Protein AF-A0A8B6DY32-F1 (afdb_monomer)

Organism: Mytilus galloprovincialis (NCBI:txid29158)

Nearest PDB structures (foldseek):
  6xa6-assembly2_A  TM=8.961E-01  e=1.010E-02  Homo sapiens
  2pkt-assembly1_A  TM=7.688E-01  e=8.868E-03  Homo sapiens
  4q2o-assembly3_E  TM=7.116E-01  e=1.151E-02  Homo sapiens
  4cn0-assembly1_A  TM=6.443E-01  e=8.308E-03  Homo sapiens
  3k1r-assembly1_A  TM=8.439E-01  e=6.282E-02  Homo sapiens

Foldseek 3Di:
DDDPDDDDQDFDDPDPPADQAWDWDDDPVVVGFIFTQDHDCPGSCVVSVHHGGHGDPDDDPCPPPPPPPDDPDDD

Radius of gyration: 17.15 Å; Cα contacts (8 Å, |Δi|>4): 87; chains: 1; bounding box: 57×32×27 Å

InterPro domains:
  IPR001478 PDZ domain [PF00595] (12-54)
  IPR036034 PDZ superfamily [G3DSA:2.30.42.10] (7-64)
  IPR036034 PDZ superfamily [SSF50156] (4-55)

Sequence (75 aa):
MAGSEITVCKLRRYDTGQPWGFKMQGGSEVGIPLQVAEVSPKSVAGKAGLQDGDLFATLTKLTSLTSHINTPGTR

Structure (mmCIF, N/CA/C/O backbone):
data_AF-A0A8B6DY32-F1
#
_entry.id   AF-A0A8B6DY32-F1
#
loop_
_atom_site.group_PDB
_atom_site.id
_atom_site.type_symbol
_atom_site.label_atom_id
_atom_site.label_alt_id
_atom_site.label_comp_id
_atom_site.label_asym_id
_atom_site.label_entity_id
_atom_site.label_seq_id
_atom_site.pdbx_PDB_ins_code
_atom_site.Cartn_x
_atom_site.Cartn_y
_atom_site.Cartn_z
_atom_site.occupancy
_atom_site.B_iso_or_equiv
_atom_site.auth_seq_id
_atom_site.auth_comp_id
_atom_site.auth_asym_id
_atom_site.auth_atom_id
_atom_site.pdbx_PDB_model_num
ATOM 1 N N . MET A 1 1 ? -16.790 -19.681 1.249 1.00 41.22 1 MET A N 1
ATOM 2 C CA . MET A 1 1 ? -16.491 -18.511 2.100 1.00 41.22 1 MET A CA 1
ATOM 3 C C . MET A 1 1 ? -14.999 -18.267 1.973 1.00 41.22 1 MET A C 1
ATOM 5 O O . MET A 1 1 ? -14.242 -19.113 2.428 1.00 41.22 1 MET A O 1
ATOM 9 N N . ALA A 1 2 ? -14.573 -17.251 1.219 1.00 48.09 2 ALA A N 1
ATOM 10 C CA . ALA A 1 2 ? -13.148 -16.974 1.043 1.00 48.09 2 ALA A CA 1
ATOM 11 C C . ALA A 1 2 ? -12.601 -16.448 2.377 1.00 48.09 2 ALA A C 1
ATOM 13 O O . ALA A 1 2 ? -13.122 -15.467 2.903 1.00 48.09 2 ALA A O 1
ATOM 14 N N . GLY A 1 3 ? -11.642 -17.159 2.969 1.00 54.47 3 GLY A N 1
ATOM 15 C CA . GLY A 1 3 ? -10.987 -16.711 4.193 1.00 54.47 3 GLY A CA 1
ATOM 16 C C . GLY A 1 3 ? -10.164 -15.461 3.905 1.00 54.47 3 GLY A C 1
ATOM 17 O O . GLY A 1 3 ? -9.461 -15.411 2.899 1.00 54.47 3 GLY A O 1
ATOM 18 N N . SER A 1 4 ? -10.265 -14.453 4.767 1.00 65.31 4 SER A N 1
ATOM 19 C CA . SER A 1 4 ? -9.411 -13.269 4.698 1.00 65.31 4 SER A CA 1
ATOM 20 C C . SER A 1 4 ? -7.973 -13.676 5.030 1.00 65.31 4 SER A C 1
ATOM 22 O O . SER A 1 4 ? -7.633 -13.863 6.197 1.00 65.31 4 SER A O 1
ATOM 24 N N . GLU A 1 5 ? -7.138 -13.865 4.011 1.00 79.50 5 GLU A N 1
ATOM 25 C CA . GLU A 1 5 ? -5.714 -14.150 4.182 1.00 79.50 5 GLU A CA 1
ATOM 26 C C . GLU A 1 5 ? -4.930 -12.841 4.317 1.00 79.50 5 GLU 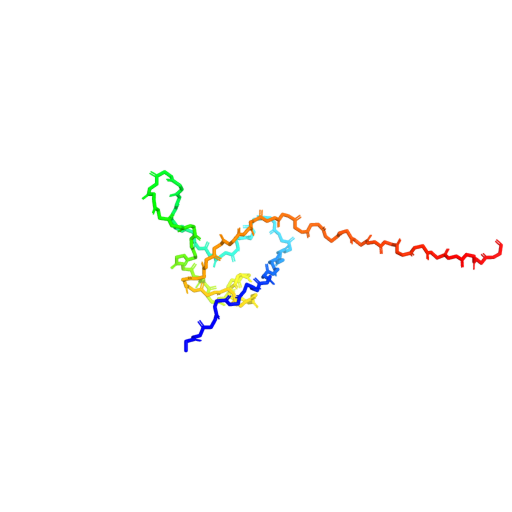A C 1
ATOM 28 O O . GLU A 1 5 ? -4.958 -11.981 3.438 1.00 79.50 5 GLU A O 1
ATOM 33 N N . ILE A 1 6 ? -4.215 -12.681 5.434 1.00 80.88 6 ILE A N 1
ATOM 34 C CA . ILE A 1 6 ? -3.344 -11.524 5.651 1.00 80.88 6 ILE A CA 1
ATOM 35 C C . ILE A 1 6 ? -2.023 -11.778 4.926 1.00 80.88 6 ILE A C 1
ATOM 37 O O . ILE A 1 6 ? -1.224 -12.611 5.354 1.00 80.88 6 ILE A O 1
ATOM 41 N N . THR A 1 7 ? -1.768 -11.016 3.862 1.00 82.25 7 THR A N 1
ATOM 42 C CA . THR A 1 7 ? -0.511 -11.080 3.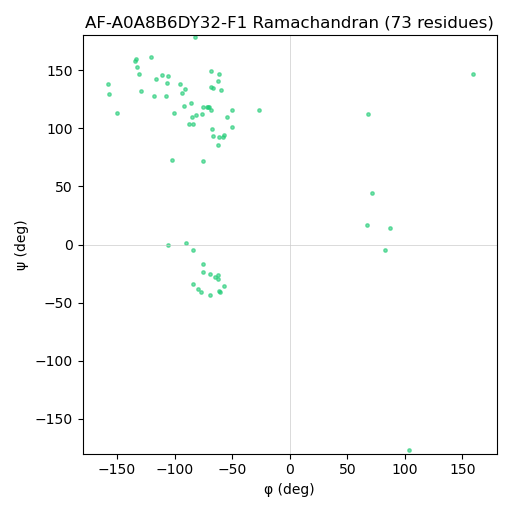105 1.00 82.25 7 THR A CA 1
ATOM 43 C C . THR A 1 7 ? 0.369 -9.863 3.382 1.00 82.25 7 THR A C 1
ATOM 45 O O . THR A 1 7 ? -0.096 -8.727 3.456 1.00 82.25 7 THR A O 1
ATOM 48 N N . VAL A 1 8 ? 1.677 -10.091 3.531 1.00 83.69 8 VAL A N 1
ATOM 49 C CA . VAL A 1 8 ? 2.656 -9.013 3.727 1.00 83.69 8 VAL A CA 1
ATOM 50 C C . VAL A 1 8 ? 3.099 -8.448 2.377 1.00 83.69 8 VAL A C 1
ATOM 52 O O . VAL A 1 8 ? 3.889 -9.068 1.665 1.00 83.69 8 VAL A O 1
ATOM 55 N N . CYS A 1 9 ? 2.680 -7.221 2.075 1.00 83.00 9 CYS A N 1
ATOM 56 C CA . CYS A 1 9 ? 3.121 -6.486 0.888 1.00 83.00 9 CYS A CA 1
ATOM 57 C C . CYS A 1 9 ? 4.350 -5.617 1.203 1.00 83.00 9 CYS A C 1
ATOM 59 O O . CYS A 1 9 ? 4.301 -4.714 2.040 1.00 83.00 9 CYS A O 1
ATOM 61 N N . LYS A 1 10 ? 5.478 -5.869 0.524 1.00 86.06 10 LYS A N 1
ATOM 62 C CA . LYS A 1 10 ? 6.718 -5.088 0.688 1.00 86.06 10 LYS A CA 1
ATOM 63 C C . LYS A 1 10 ? 6.873 -4.085 -0.447 1.00 86.06 10 LYS A C 1
ATOM 65 O O . LYS A 1 10 ? 7.139 -4.459 -1.584 1.00 86.06 10 LYS A O 1
ATOM 70 N N . LEU A 1 11 ? 6.797 -2.803 -0.114 1.00 86.69 11 LEU A N 1
ATOM 71 C CA . LEU A 1 11 ? 7.026 -1.713 -1.057 1.00 86.69 11 LEU A CA 1
ATOM 72 C C . LEU A 1 11 ? 8.492 -1.265 -0.995 1.00 86.69 11 LEU A C 1
ATOM 74 O O . LEU A 1 11 ? 9.025 -1.004 0.085 1.00 86.69 11 LEU A O 1
ATOM 78 N N . ARG A 1 12 ? 9.154 -1.153 -2.152 1.00 86.88 12 ARG A N 1
ATOM 79 C CA . ARG A 1 12 ? 10.519 -0.613 -2.269 1.00 86.88 12 ARG A CA 1
ATOM 80 C C . ARG A 1 12 ? 10.566 0.471 -3.337 1.00 86.88 12 ARG A C 1
ATOM 82 O O . ARG A 1 12 ? 10.076 0.270 -4.443 1.00 86.88 12 ARG A O 1
ATOM 89 N N . ARG A 1 13 ? 11.182 1.604 -3.006 1.00 87.62 13 ARG A N 1
ATOM 90 C CA . ARG A 1 13 ? 11.442 2.717 -3.925 1.00 87.62 13 ARG A CA 1
ATOM 91 C C . ARG A 1 13 ? 12.903 3.134 -3.811 1.00 87.62 13 ARG A C 1
ATOM 93 O O . ARG A 1 13 ? 13.477 3.025 -2.729 1.00 87.62 13 ARG A O 1
ATOM 100 N N . TYR A 1 14 ? 13.477 3.574 -4.923 1.00 85.81 14 TYR A N 1
ATOM 101 C CA . TYR A 1 14 ? 14.877 4.004 -4.993 1.00 85.81 14 TYR A CA 1
ATOM 102 C C . TYR A 1 14 ? 15.058 5.457 -4.559 1.00 85.81 14 TYR A C 1
ATOM 104 O O . TYR A 1 14 ? 16.065 5.792 -3.946 1.00 85.81 14 TYR A O 1
ATOM 112 N N . ASP A 1 15 ? 14.063 6.292 -4.845 1.00 90.25 15 ASP A N 1
ATOM 113 C CA . ASP A 1 15 ? 14.063 7.714 -4.535 1.00 90.25 15 ASP A CA 1
ATOM 114 C C . ASP A 1 15 ? 12.944 8.051 -3.538 1.00 90.25 15 ASP A C 1
ATOM 116 O O . ASP A 1 15 ? 11.849 7.481 -3.590 1.00 90.25 15 ASP A O 1
ATOM 120 N N . THR A 1 16 ? 13.209 8.966 -2.604 1.00 87.25 16 THR A N 1
ATOM 121 C CA . THR A 1 16 ? 12.231 9.377 -1.582 1.00 87.25 16 THR A CA 1
ATOM 122 C C . THR A 1 16 ? 11.143 10.294 -2.136 1.00 87.25 16 THR A C 1
ATOM 124 O O . THR A 1 16 ? 10.043 10.316 -1.573 1.00 87.25 16 THR A O 1
ATOM 127 N N . GLY A 1 17 ? 11.415 10.990 -3.242 1.00 90.12 17 GLY A N 1
ATOM 128 C CA . GLY A 1 17 ? 10.459 11.790 -4.002 1.00 90.12 17 GLY A CA 1
ATOM 129 C C . GLY A 1 17 ? 9.506 10.951 -4.855 1.00 90.12 17 GLY A C 1
ATOM 130 O O . GLY A 1 17 ? 8.435 11.433 -5.218 1.00 90.12 17 GLY A O 1
ATOM 131 N N . GLN A 1 18 ? 9.819 9.677 -5.117 1.00 91.56 18 GLN A N 1
ATOM 132 C CA . GLN A 1 18 ? 8.900 8.786 -5.821 1.00 91.56 18 GLN A CA 1
ATOM 133 C C . GLN A 1 18 ? 7.703 8.405 -4.927 1.00 91.56 18 GLN A C 1
ATOM 135 O O . GLN A 1 18 ? 7.890 7.754 -3.891 1.00 91.56 18 GLN A O 1
ATOM 140 N N . PRO A 1 19 ? 6.457 8.740 -5.308 1.00 91.62 19 PRO A N 1
ATOM 141 C CA . PRO A 1 19 ? 5.283 8.331 -4.548 1.00 91.62 19 PRO A CA 1
ATOM 142 C C . PRO A 1 19 ? 5.076 6.815 -4.641 1.00 91.62 19 PRO A C 1
ATOM 144 O O . PRO A 1 19 ? 5.371 6.185 -5.658 1.00 91.62 19 PRO A O 1
ATOM 147 N N . TRP A 1 20 ? 4.504 6.221 -3.594 1.00 92.12 20 TRP A N 1
ATOM 148 C CA . TRP A 1 20 ? 4.154 4.795 -3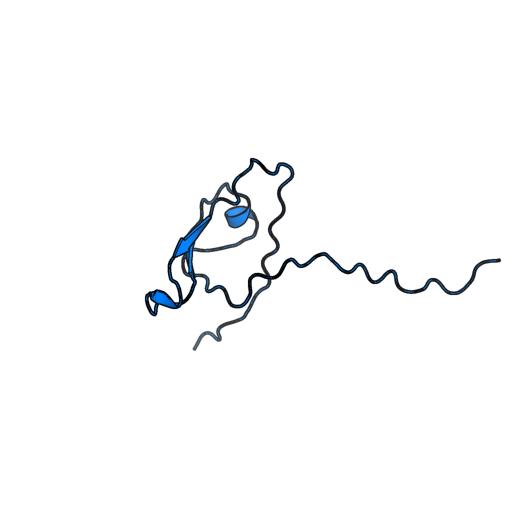.598 1.00 92.12 20 TRP A CA 1
ATOM 149 C C . TRP A 1 20 ? 3.064 4.458 -4.622 1.00 92.12 20 TRP A C 1
ATOM 151 O O . TRP A 1 20 ? 3.038 3.348 -5.150 1.00 92.12 20 TRP A O 1
ATOM 161 N N . GLY A 1 21 ? 2.207 5.442 -4.918 1.00 93.62 21 GLY A N 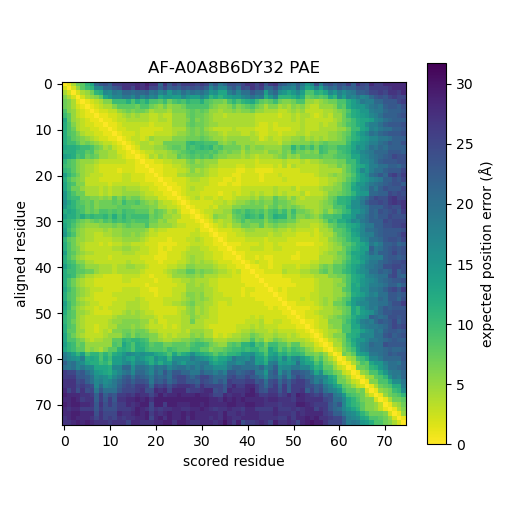1
ATOM 162 C CA . GLY A 1 21 ? 1.128 5.377 -5.901 1.00 93.62 21 GLY A CA 1
ATOM 163 C C . GLY A 1 21 ? -0.038 4.496 -5.470 1.00 93.62 21 GLY A C 1
ATOM 164 O O . GLY A 1 21 ? -0.542 3.712 -6.273 1.00 93.62 21 GLY A O 1
ATOM 165 N N . PHE A 1 22 ? -0.441 4.649 -4.211 1.00 93.50 22 PHE A N 1
ATOM 166 C CA . PHE A 1 22 ? -1.735 4.227 -3.692 1.00 93.50 22 PHE A CA 1
ATOM 167 C C . PHE A 1 22 ? -2.328 5.349 -2.829 1.00 93.50 22 PHE A C 1
ATOM 169 O O . PHE A 1 22 ? -1.591 6.205 -2.329 1.00 93.50 22 PHE A O 1
ATOM 176 N N . LYS A 1 23 ? -3.647 5.335 -2.654 1.00 92.19 23 LYS A N 1
ATOM 177 C CA . LYS A 1 23 ? -4.388 6.213 -1.742 1.00 92.19 23 LYS A CA 1
ATOM 178 C C . LYS A 1 23 ? -4.953 5.392 -0.588 1.00 92.19 23 LYS A C 1
ATOM 180 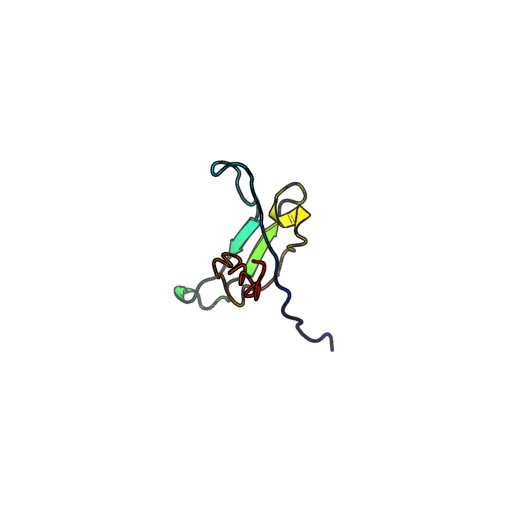O O . LYS A 1 23 ? -5.350 4.245 -0.777 1.00 92.19 23 LYS A O 1
ATOM 185 N N . MET A 1 24 ? -5.004 5.995 0.592 1.00 91.69 24 MET A N 1
ATOM 186 C CA . MET A 1 24 ? -5.666 5.433 1.768 1.00 91.69 24 MET A CA 1
ATOM 187 C C . MET A 1 24 ? -6.979 6.163 2.020 1.00 91.69 24 MET A C 1
ATOM 189 O O . MET A 1 24 ? -7.066 7.374 1.817 1.00 91.69 24 MET A O 1
ATOM 193 N N . GLN A 1 25 ? -7.969 5.423 2.502 1.00 91.50 25 GLN A N 1
ATOM 194 C CA . GLN A 1 25 ? -9.214 5.963 3.028 1.00 91.50 25 GLN A CA 1
ATOM 195 C C . GLN A 1 25 ? -9.537 5.294 4.362 1.00 91.50 25 GLN A C 1
ATOM 197 O O . GLN A 1 25 ? -9.155 4.152 4.613 1.00 91.50 25 GLN A O 1
ATOM 202 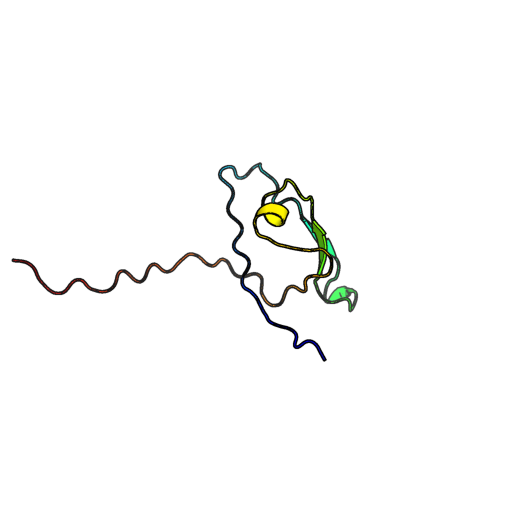N N . GLY A 1 26 ? -10.265 6.022 5.199 1.00 90.12 26 GLY A N 1
ATOM 203 C CA . GLY A 1 26 ? -10.697 5.573 6.509 1.00 90.12 26 GLY A CA 1
ATOM 204 C C . GLY A 1 26 ? -9.872 6.197 7.623 1.00 90.12 26 GLY A C 1
ATOM 205 O O . GLY A 1 26 ? -9.023 7.055 7.394 1.00 90.12 26 GLY A O 1
ATOM 206 N N . GLY A 1 27 ? -10.166 5.784 8.845 1.00 85.81 27 GLY A N 1
ATOM 207 C CA . GLY A 1 27 ? -9.605 6.359 10.053 1.00 85.81 27 GLY A CA 1
ATOM 208 C C . GLY A 1 27 ? -10.488 6.041 11.248 1.00 85.81 27 GLY A C 1
ATOM 209 O O . GLY A 1 27 ? -11.713 5.974 11.136 1.00 85.81 27 GLY A O 1
ATOM 210 N N . SER A 1 28 ? -9.856 5.874 12.409 1.00 83.25 28 SER A N 1
ATOM 211 C CA . SER A 1 28 ? -10.573 5.637 13.669 1.00 83.25 28 SER A CA 1
ATOM 212 C C . SER A 1 28 ? -11.573 6.764 13.963 1.00 83.25 28 SER A C 1
ATOM 214 O O . SER A 1 28 ? -12.683 6.515 14.419 1.00 83.25 28 SER A O 1
ATOM 216 N N . GLU A 1 29 ? -11.212 7.996 13.598 1.00 86.94 29 GLU A N 1
ATOM 217 C CA . GLU A 1 29 ? -12.041 9.197 13.751 1.00 86.94 29 GLU A CA 1
ATOM 218 C C . GLU A 1 29 ? -13.360 9.169 12.961 1.00 86.94 29 GLU A C 1
ATOM 220 O O . GLU A 1 29 ? -14.342 9.758 13.399 1.00 86.94 29 GLU A O 1
ATOM 225 N N . VAL A 1 30 ? -13.402 8.465 11.825 1.00 85.06 30 VAL A N 1
ATOM 226 C CA . VAL A 1 30 ? -14.582 8.371 10.946 1.00 85.06 30 VAL A CA 1
ATOM 227 C C . VAL A 1 30 ? -15.296 7.021 11.048 1.00 85.06 30 VAL A C 1
ATOM 229 O O . VAL A 1 30 ? -16.296 6.808 10.369 1.00 85.06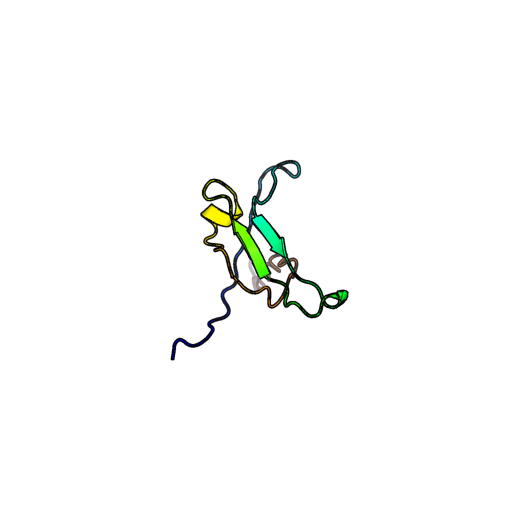 30 VAL A O 1
ATOM 232 N N . GLY A 1 31 ? -14.800 6.094 11.878 1.00 85.50 31 GLY A N 1
ATOM 233 C CA . GLY A 1 31 ? -15.380 4.755 12.038 1.00 85.50 31 GLY A CA 1
ATOM 234 C C . GLY A 1 31 ? -15.255 3.860 10.799 1.00 85.50 31 GLY A C 1
ATOM 235 O O . GLY A 1 31 ? -15.959 2.859 10.689 1.00 85.50 31 GLY A O 1
ATOM 236 N N . ILE A 1 32 ? -14.369 4.211 9.863 1.00 84.81 32 ILE A N 1
ATOM 237 C CA . ILE A 1 32 ? -14.126 3.458 8.627 1.00 84.81 32 ILE A CA 1
ATOM 238 C C . ILE A 1 32 ? -12.761 2.773 8.764 1.00 84.81 32 ILE A C 1
ATOM 240 O O . ILE A 1 32 ? -11.783 3.460 9.082 1.00 84.81 32 ILE A O 1
ATOM 244 N N . PRO A 1 33 ? -12.650 1.451 8.534 1.00 84.75 33 PRO A N 1
ATOM 245 C CA . PRO A 1 33 ? -11.368 0.765 8.613 1.00 84.75 33 PRO A CA 1
ATOM 246 C C . PRO A 1 33 ? -10.388 1.338 7.587 1.00 84.75 33 PRO A C 1
ATOM 248 O O . PRO A 1 33 ? -10.779 1.760 6.498 1.00 84.75 33 PRO A O 1
ATOM 251 N N . LEU A 1 34 ? -9.103 1.360 7.941 1.00 88.19 34 LEU A N 1
ATOM 252 C CA . LEU A 1 34 ? -8.077 1.864 7.039 1.00 88.19 34 LEU A CA 1
ATOM 253 C C . LEU A 1 34 ? -7.939 0.899 5.853 1.00 88.19 34 LEU A C 1
ATOM 255 O O . LEU A 1 34 ? -7.530 -0.251 6.029 1.00 88.19 34 LEU A O 1
ATOM 259 N N . GLN A 1 35 ? -8.264 1.371 4.654 1.00 89.50 35 GLN A N 1
ATOM 260 C CA . GLN A 1 35 ? -8.252 0.572 3.430 1.00 89.50 35 GLN A CA 1
ATOM 261 C C . GLN A 1 35 ? -7.559 1.296 2.275 1.00 89.50 35 GLN A C 1
ATOM 263 O O . GLN A 1 35 ? -7.418 2.526 2.268 1.00 89.50 35 GLN A O 1
ATOM 268 N N . VAL A 1 36 ? -7.129 0.526 1.282 1.00 91.19 36 VAL A N 1
ATOM 269 C CA . VAL A 1 36 ? -6.598 1.030 0.019 1.00 91.19 36 VAL A CA 1
ATOM 270 C C . VAL A 1 36 ? -7.759 1.509 -0.841 1.00 91.19 36 VAL A C 1
ATOM 272 O O . VAL A 1 36 ? -8.576 0.718 -1.298 1.00 91.19 36 VAL A O 1
ATOM 275 N N . ALA A 1 37 ? -7.834 2.815 -1.075 1.00 92.31 37 ALA A N 1
ATOM 276 C CA . ALA A 1 37 ? -8.901 3.399 -1.883 1.00 92.31 37 ALA A CA 1
ATOM 277 C C . ALA A 1 37 ? -8.643 3.239 -3.385 1.00 92.31 37 ALA A C 1
ATOM 279 O O . ALA A 1 37 ? -9.562 3.032 -4.165 1.00 92.31 37 ALA A O 1
ATOM 280 N N . GLU A 1 38 ? -7.383 3.376 -3.796 1.00 94.00 38 GLU A N 1
ATOM 281 C CA . GLU A 1 38 ? -6.990 3.327 -5.201 1.00 94.00 38 GLU A CA 1
ATOM 282 C C . GLU A 1 38 ? -5.512 2.966 -5.300 1.00 94.00 38 GLU A C 1
ATOM 284 O O . GLU A 1 38 ? -4.687 3.513 -4.561 1.00 94.00 38 GLU A O 1
ATOM 289 N N . VAL A 1 39 ? -5.166 2.103 -6.253 1.00 94.50 39 VAL A N 1
ATOM 290 C CA . VAL A 1 39 ? -3.779 1.801 -6.611 1.00 94.50 39 VAL A CA 1
ATOM 291 C C . VAL A 1 39 ? -3.538 2.193 -8.057 1.00 94.50 39 VAL A C 1
ATOM 293 O O . VAL A 1 39 ? -4.247 1.784 -8.969 1.00 94.50 39 VAL A O 1
ATOM 296 N N . SER A 1 40 ? -2.488 2.975 -8.287 1.00 94.06 40 SER A N 1
ATOM 297 C CA . SER A 1 40 ? -2.027 3.255 -9.642 1.00 94.06 40 SER A CA 1
ATOM 298 C C . SER A 1 40 ? -1.292 2.024 -10.195 1.00 94.06 40 SER A C 1
ATOM 300 O O . SER A 1 40 ? -0.238 1.673 -9.668 1.00 94.06 40 SER A O 1
ATOM 302 N N . PRO A 1 41 ? -1.745 1.384 -11.286 1.00 89.50 41 PRO A N 1
ATOM 303 C CA . PRO A 1 41 ? -1.212 0.087 -11.726 1.00 89.50 41 PRO A CA 1
ATOM 304 C C . PRO A 1 41 ? 0.278 0.118 -12.106 1.00 89.50 41 PRO A C 1
ATOM 306 O O . PRO A 1 41 ? 0.983 -0.879 -11.990 1.00 89.50 41 PRO A O 1
ATOM 309 N N . LYS A 1 42 ? 0.797 1.277 -12.528 1.00 91.62 42 LYS A N 1
ATOM 310 C CA . LYS A 1 42 ? 2.217 1.456 -12.887 1.00 91.62 42 LYS A CA 1
ATOM 311 C C . LYS A 1 42 ? 3.105 1.892 -11.711 1.00 91.62 42 LYS A C 1
ATOM 313 O O . LYS A 1 42 ? 4.303 2.109 -11.912 1.00 91.62 42 LYS A O 1
ATOM 318 N N . SER A 1 43 ? 2.544 2.047 -10.512 1.00 92.31 43 SER A N 1
ATOM 319 C CA . SER A 1 43 ? 3.268 2.510 -9.326 1.00 92.31 43 SER A CA 1
ATOM 320 C C . SER A 1 43 ? 4.035 1.396 -8.618 1.00 92.31 43 SER A C 1
ATOM 322 O O . SER A 1 43 ? 4.003 0.231 -9.016 1.00 92.31 43 SER A O 1
ATOM 324 N N . VAL A 1 44 ? 4.740 1.759 -7.545 1.00 92.56 44 VAL A N 1
ATOM 325 C CA . VAL A 1 44 ? 5.412 0.794 -6.668 1.00 92.56 44 VAL A CA 1
ATOM 326 C C . VAL A 1 44 ? 4.397 -0.158 -6.034 1.00 92.56 44 VAL A C 1
ATOM 328 O O . VAL A 1 44 ? 4.657 -1.353 -5.956 1.00 92.56 44 VAL A O 1
ATOM 331 N N . ALA A 1 45 ? 3.234 0.354 -5.628 1.00 91.62 45 ALA A N 1
ATOM 332 C CA . ALA A 1 45 ? 2.176 -0.449 -5.029 1.00 91.62 45 ALA A CA 1
ATOM 333 C C . ALA A 1 45 ? 1.507 -1.401 -6.019 1.00 91.62 45 ALA A C 1
ATOM 335 O O . ALA A 1 45 ? 1.371 -2.581 -5.702 1.00 91.62 45 ALA A O 1
ATOM 336 N N . GLY A 1 46 ? 1.198 -0.936 -7.235 1.00 90.56 46 GLY A N 1
ATOM 337 C CA . GLY A 1 46 ? 0.641 -1.806 -8.276 1.00 90.56 46 GLY A CA 1
ATOM 338 C C . GLY A 1 46 ? 1.590 -2.953 -8.634 1.00 90.56 46 GLY A C 1
ATOM 339 O O . GLY A 1 46 ? 1.181 -4.104 -8.729 1.00 90.56 46 GLY A O 1
ATOM 340 N N . LYS A 1 47 ? 2.896 -2.668 -8.722 1.00 91.06 47 LYS A N 1
ATOM 341 C CA . LYS A 1 47 ? 3.928 -3.692 -8.965 1.00 91.06 47 LYS A CA 1
ATOM 342 C C . LYS A 1 47 ? 4.137 -4.653 -7.792 1.00 91.06 47 LYS A C 1
ATOM 344 O O . LYS A 1 47 ? 4.611 -5.762 -8.009 1.00 91.06 47 LYS A O 1
ATOM 349 N N . ALA A 1 48 ? 3.824 -4.231 -6.568 1.00 88.81 48 ALA A N 1
ATOM 350 C CA . ALA A 1 48 ? 3.906 -5.073 -5.378 1.00 88.81 48 ALA A CA 1
ATOM 351 C C . ALA A 1 48 ? 2.660 -5.951 -5.171 1.00 88.81 48 ALA A C 1
ATOM 353 O O . ALA A 1 48 ? 2.660 -6.768 -4.254 1.00 88.81 48 ALA A O 1
ATOM 354 N N . GLY A 1 49 ? 1.627 -5.789 -6.006 1.00 88.25 49 GLY A N 1
ATOM 355 C CA . GLY A 1 49 ? 0.388 -6.561 -5.933 1.00 88.25 49 GLY A CA 1
ATOM 356 C C . GLY A 1 49 ? -0.666 -5.990 -4.987 1.00 88.25 49 GLY A C 1
ATOM 357 O O . GLY A 1 49 ? -1.610 -6.702 -4.667 1.00 88.25 49 GLY A O 1
ATOM 358 N N . LEU A 1 50 ? -0.520 -4.734 -4.547 1.00 89.88 50 LEU A N 1
ATOM 359 C CA . LEU A 1 50 ? -1.556 -4.053 -3.769 1.00 89.88 50 LEU A CA 1
ATOM 360 C C . LEU A 1 50 ? -2.775 -3.779 -4.659 1.00 89.88 50 LEU A C 1
ATOM 362 O O . LEU A 1 50 ? -2.606 -3.303 -5.786 1.00 89.88 50 LEU A O 1
ATOM 366 N N . GLN A 1 51 ? -3.977 -4.030 -4.148 1.00 90.81 51 GLN A N 1
ATOM 367 C CA . GLN A 1 51 ? -5.235 -3.851 -4.874 1.00 90.81 51 GLN A CA 1
ATOM 368 C C . GLN A 1 51 ? -6.154 -2.854 -4.165 1.00 90.81 51 GLN A C 1
ATOM 370 O O . GLN A 1 51 ? -5.973 -2.526 -2.991 1.00 90.81 51 GLN A O 1
ATOM 375 N N . ASP A 1 52 ? -7.128 -2.320 -4.900 1.00 91.25 52 ASP A N 1
ATOM 376 C CA . ASP A 1 52 ? -8.211 -1.551 -4.298 1.00 91.25 52 ASP A CA 1
ATOM 377 C C . ASP A 1 52 ? -9.034 -2.426 -3.339 1.00 91.25 52 ASP A C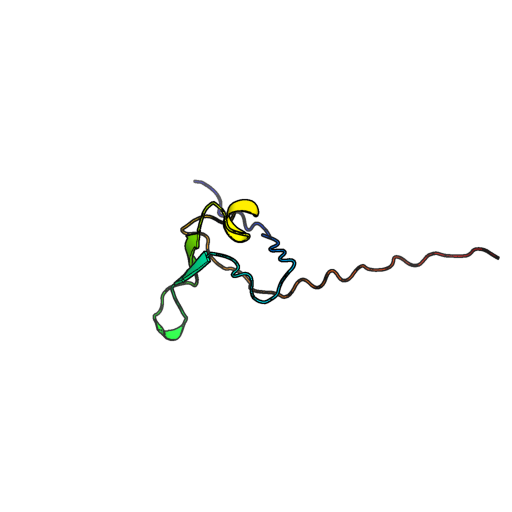 1
ATOM 379 O O . ASP A 1 52 ? -9.257 -3.610 -3.576 1.00 91.25 52 ASP A O 1
ATOM 383 N N . GLY A 1 53 ? -9.439 -1.845 -2.210 1.00 88.25 53 GLY A N 1
ATOM 384 C CA . GLY A 1 53 ? -10.181 -2.548 -1.164 1.00 88.25 53 GLY A CA 1
ATOM 385 C C . GLY A 1 53 ? -9.325 -3.363 -0.187 1.00 88.25 53 GLY A C 1
ATOM 386 O O . GLY A 1 53 ? -9.871 -3.852 0.802 1.00 88.25 53 GLY A O 1
ATOM 387 N N . ASP A 1 54 ? -8.005 -3.475 -0.391 1.00 87.81 54 ASP A N 1
ATOM 388 C CA . ASP A 1 54 ? -7.118 -4.121 0.584 1.00 87.81 54 ASP A CA 1
ATOM 389 C C . ASP A 1 54 ? -7.176 -3.399 1.941 1.00 87.81 54 ASP A C 1
ATOM 391 O O . ASP A 1 54 ? -7.064 -2.173 2.032 1.00 87.81 54 ASP A O 1
ATOM 395 N N . LEU A 1 55 ? -7.322 -4.171 3.018 1.00 86.25 55 LEU A N 1
ATOM 396 C CA . LEU A 1 55 ? -7.386 -3.658 4.386 1.00 86.25 55 LEU A CA 1
ATOM 397 C C . LEU A 1 55 ? -5.996 -3.612 5.020 1.00 86.25 55 LEU A C 1
ATOM 399 O O . LEU A 1 55 ? -5.240 -4.585 5.007 1.00 86.25 55 LEU A O 1
ATOM 403 N N . PHE A 1 56 ? -5.673 -2.492 5.662 1.00 83.06 56 PHE A N 1
ATOM 404 C CA . PHE A 1 56 ? -4.419 -2.356 6.388 1.00 83.06 56 PHE A CA 1
ATOM 405 C C . PHE A 1 56 ? -4.544 -2.946 7.791 1.00 83.06 56 PHE A C 1
ATOM 407 O O . PHE A 1 56 ? -5.090 -2.321 8.696 1.00 83.06 56 PHE A O 1
ATOM 414 N N . ALA A 1 57 ? -3.979 -4.137 7.992 1.00 76.50 57 ALA A N 1
ATOM 415 C CA . ALA A 1 57 ? -3.892 -4.745 9.320 1.00 76.50 57 ALA A CA 1
ATOM 416 C C . ALA A 1 57 ? -2.779 -4.117 10.177 1.00 76.50 57 ALA A C 1
ATOM 418 O O . ALA A 1 57 ? -2.942 -3.907 11.378 1.00 76.50 57 ALA A O 1
ATOM 419 N N . THR A 1 58 ? -1.613 -3.827 9.588 1.00 73.00 58 THR A N 1
ATOM 420 C CA . THR A 1 58 ? -0.479 -3.231 10.308 1.00 73.00 58 THR A CA 1
ATOM 421 C C . THR A 1 58 ? 0.462 -2.505 9.346 1.00 73.00 58 THR A C 1
ATOM 423 O O . THR A 1 58 ? 0.917 -3.076 8.358 1.00 73.00 58 THR A O 1
ATOM 426 N N . LEU A 1 59 ? 0.805 -1.254 9.661 1.00 69.50 59 LEU A N 1
ATOM 427 C CA . LEU A 1 59 ? 1.775 -0.443 8.920 1.00 69.50 59 LEU A CA 1
ATOM 428 C C . LEU A 1 59 ? 3.115 -0.414 9.667 1.00 69.50 59 LEU A C 1
ATOM 430 O O . LEU A 1 59 ? 3.483 0.589 10.275 1.00 69.50 59 LEU A O 1
ATOM 434 N N . THR A 1 60 ? 3.848 -1.527 9.650 1.00 66.88 60 THR A N 1
ATOM 435 C CA . THR A 1 60 ? 5.160 -1.609 10.313 1.00 66.88 60 THR A CA 1
ATOM 436 C C . THR A 1 60 ? 6.293 -1.333 9.330 1.00 66.88 60 THR A C 1
ATOM 438 O O . THR A 1 60 ? 6.326 -1.865 8.219 1.00 66.88 60 THR A O 1
ATOM 441 N N . LYS A 1 61 ? 7.293 -0.556 9.767 1.00 58.34 61 LYS A N 1
ATOM 442 C CA . LYS A 1 61 ? 8.612 -0.519 9.126 1.00 58.34 61 LYS A CA 1
ATOM 443 C C . LYS A 1 61 ? 9.260 -1.887 9.339 1.00 58.34 61 LYS A C 1
ATOM 445 O O . LYS A 1 61 ? 9.894 -2.126 10.362 1.00 58.34 61 LYS A O 1
ATOM 450 N N . LEU A 1 62 ? 9.098 -2.804 8.388 1.00 53.44 62 LEU A N 1
ATOM 451 C CA . LEU A 1 62 ? 9.899 -4.022 8.367 1.00 53.44 62 LEU A CA 1
ATOM 452 C C . LEU A 1 62 ? 11.304 -3.644 7.881 1.00 53.44 62 LEU A C 1
ATOM 454 O O . LEU A 1 62 ? 11.690 -3.934 6.750 1.00 53.44 62 LEU A O 1
ATOM 458 N N . THR A 1 63 ? 12.078 -2.949 8.721 1.00 45.94 63 THR A N 1
ATOM 459 C CA . THR A 1 63 ? 13.533 -3.066 8.646 1.00 45.94 63 THR A CA 1
ATOM 460 C C . THR A 1 63 ? 13.791 -4.550 8.763 1.00 45.94 63 THR A C 1
ATOM 462 O O . THR A 1 63 ? 13.502 -5.128 9.809 1.00 45.94 63 THR A O 1
ATOM 465 N N . SER A 1 64 ? 14.220 -5.190 7.673 1.00 42.16 64 SER A N 1
ATOM 466 C CA . SER A 1 64 ? 14.761 -6.536 7.752 1.00 42.16 64 SER A CA 1
ATOM 467 C C . SER A 1 64 ? 15.807 -6.499 8.857 1.00 42.16 64 SER A C 1
ATOM 469 O O . SER A 1 64 ? 16.910 -6.005 8.642 1.00 42.16 64 SER A O 1
ATOM 471 N N . LEU A 1 65 ? 15.447 -6.987 10.047 1.00 41.00 65 LEU A N 1
ATOM 472 C CA . LEU A 1 65 ? 16.402 -7.540 10.980 1.00 41.00 65 LEU A CA 1
ATOM 473 C C . LEU A 1 65 ? 16.960 -8.720 10.205 1.00 41.00 65 LEU A C 1
ATOM 475 O O . LEU A 1 65 ? 16.422 -9.824 10.225 1.00 41.00 65 LEU A O 1
ATOM 479 N N . THR A 1 66 ? 17.970 -8.443 9.385 1.00 47.03 66 THR A N 1
ATOM 480 C CA . THR A 1 66 ? 18.895 -9.467 8.957 1.00 47.03 66 THR A CA 1
ATOM 481 C C . THR A 1 66 ? 19.492 -9.900 10.284 1.00 47.03 66 THR A C 1
ATOM 483 O O . THR A 1 66 ? 20.379 -9.243 10.830 1.00 47.03 66 THR A O 1
ATOM 486 N N . SER A 1 67 ? 18.897 -10.926 10.886 1.00 43.56 67 SER A N 1
ATOM 487 C CA . SER A 1 67 ? 19.586 -11.745 11.853 1.00 43.56 67 SER A CA 1
ATOM 488 C C . SER A 1 67 ? 20.792 -12.243 11.078 1.00 43.56 67 SER A C 1
ATOM 490 O O . SER A 1 67 ? 20.678 -13.182 10.291 1.00 43.56 67 SER A O 1
ATOM 492 N N . HIS A 1 68 ? 21.922 -11.544 11.206 1.00 48.75 68 HIS A N 1
ATOM 493 C CA . HIS A 1 68 ? 23.209 -12.153 10.953 1.00 48.75 68 HIS A CA 1
ATOM 494 C C . HIS A 1 68 ? 23.248 -13.317 11.931 1.00 48.75 68 HIS A C 1
ATOM 496 O O . HIS A 1 68 ? 23.524 -13.163 13.119 1.00 48.75 68 HIS A O 1
ATOM 502 N N . ILE A 1 69 ? 22.809 -14.466 11.427 1.00 53.03 69 ILE A N 1
ATOM 503 C CA . ILE A 1 69 ? 23.056 -15.754 12.022 1.00 53.03 69 ILE A CA 1
ATOM 504 C C . ILE A 1 69 ? 24.555 -15.790 12.284 1.00 53.03 69 ILE A C 1
A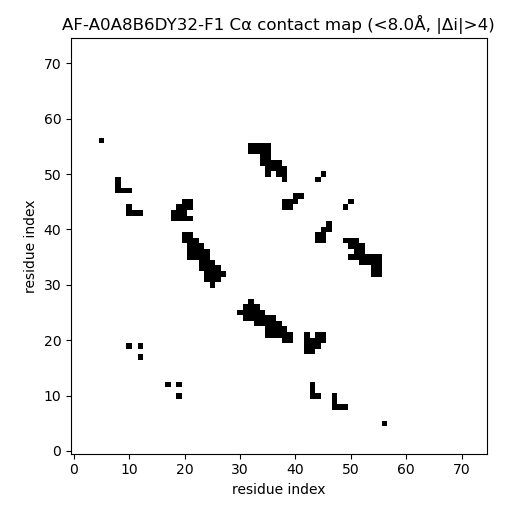TOM 506 O O . ILE A 1 69 ? 25.378 -15.631 11.387 1.00 53.03 69 ILE A O 1
ATOM 510 N N . ASN A 1 70 ? 24.857 -15.854 13.571 1.00 46.00 70 ASN A N 1
ATOM 511 C CA . ASN A 1 70 ? 26.126 -16.218 14.156 1.00 46.00 70 ASN A CA 1
ATOM 512 C C . ASN A 1 70 ? 26.916 -17.138 13.206 1.00 46.00 70 ASN A C 1
ATOM 514 O O . ASN A 1 70 ? 26.460 -18.248 12.931 1.00 46.00 70 ASN A O 1
ATOM 518 N N . THR A 1 71 ? 28.067 -16.695 12.699 1.00 54.53 71 THR A N 1
ATOM 519 C CA . THR A 1 71 ? 29.031 -17.608 12.074 1.00 54.53 71 THR A CA 1
ATOM 520 C C . THR A 1 71 ? 29.926 -18.136 13.194 1.00 54.53 71 THR A C 1
ATOM 522 O O . THR A 1 71 ? 30.781 -17.387 13.672 1.00 54.53 71 THR A O 1
ATOM 525 N N . PRO A 1 72 ? 29.759 -19.382 13.672 1.00 53.38 72 PRO A N 1
ATOM 526 C CA . PRO A 1 72 ? 30.743 -19.974 14.558 1.00 53.38 72 PRO A CA 1
ATOM 527 C C . PRO A 1 72 ? 32.016 -20.281 13.760 1.00 53.38 72 PRO A C 1
ATOM 529 O O . PRO A 1 72 ? 31.993 -21.090 12.841 1.00 53.38 72 PRO A O 1
ATOM 532 N N . GLY A 1 73 ? 33.115 -19.636 14.153 1.00 57.41 73 GLY A N 1
ATOM 533 C CA . GLY A 1 73 ? 34.484 -20.119 13.982 1.00 57.41 73 GLY A CA 1
ATOM 534 C C . GLY A 1 73 ? 35.029 -20.206 12.557 1.00 57.41 73 GLY A C 1
ATOM 535 O O . GLY A 1 73 ? 34.726 -21.129 11.806 1.00 57.41 73 GLY A O 1
ATOM 536 N N . THR A 1 74 ? 36.013 -19.362 12.244 1.00 56.03 74 THR A N 1
ATOM 537 C CA . THR A 1 74 ? 37.162 -19.839 11.465 1.00 56.03 74 THR A CA 1
ATOM 538 C C . THR A 1 74 ? 38.426 -19.050 11.823 1.00 56.03 74 THR A C 1
ATOM 540 O O . THR A 1 74 ? 38.535 -17.880 11.472 1.00 56.03 74 THR A O 1
ATOM 543 N N . ARG A 1 75 ? 39.364 -19.781 12.447 1.00 45.03 75 ARG A N 1
ATOM 544 C CA . ARG A 1 75 ? 40.775 -19.485 12.770 1.00 45.03 75 ARG A CA 1
ATOM 545 C C . ARG A 1 75 ? 41.092 -18.563 13.943 1.00 45.03 75 ARG A C 1
ATOM 547 O O . ARG A 1 75 ? 40.800 -17.356 13.875 1.00 45.03 75 ARG A O 1
#

Solvent-accessible surface area (backbone atoms only — not comparable to full-atom values): 5109 Å² total; per-residue (Å²): 131,88,74,91,76,91,75,90,73,76,78,76,76,95,50,92,87,58,68,55,37,61,42,78,41,63,34,83,92,74,76,35,71,46,26,28,66,40,48,42,70,88,26,44,33,26,72,52,67,52,49,61,70,42,68,66,88,74,93,71,86,76,70,78,76,72,73,76,71,79,79,83,80,84,136

Secondary structure (DSSP, 8-state):
-------------SSSSS---EEEEEEGGGTEEEEEEEE-TTSHHHHTT--TT-B-S------------------

Mean predicted aligned error: 10.31 Å

pLDDT: mean 78.03, std 17.24, range [41.0, 94.5]